Protein AF-A0A519X1D5-F1 (afdb_monomer)

Sequence (102 aa):
MDSHPNAADQLLQKPGTIRLEKGIALEGRLWSWLLSQTNETSKTETLPMEISLLGPEKILSGWLLIKASPITVVYDAEISDGQVGISALEISFNLQQCIYPL

Radius of gyration: 17.18 Å; Cα contacts (8 Å, |Δi|>4): 158; chains: 1; bounding box: 42×38×52 Å

Structure (mmCIF, N/CA/C/O backbone):
data_AF-A0A519X1D5-F1
#
_entry.id   AF-A0A519X1D5-F1
#
loop_
_atom_site.group_PDB
_atom_site.id
_atom_site.type_symbol
_atom_site.label_atom_id
_atom_site.label_alt_id
_atom_site.label_comp_id
_atom_site.label_asym_id
_atom_site.label_entity_id
_atom_site.label_seq_id
_atom_site.pdbx_PDB_ins_code
_atom_site.Cartn_x
_atom_site.Cartn_y
_atom_site.Cartn_z
_atom_site.occupancy
_atom_site.B_iso_or_equiv
_atom_site.auth_seq_id
_atom_site.auth_comp_id
_atom_site.auth_asym_id
_atom_site.auth_atom_id
_atom_site.pdbx_PDB_model_num
ATOM 1 N N . MET A 1 1 ? -13.311 -23.729 31.248 1.00 51.22 1 MET A N 1
ATOM 2 C CA . MET A 1 1 ? -13.564 -22.670 30.253 1.00 51.22 1 MET A CA 1
ATOM 3 C C . MET A 1 1 ? -12.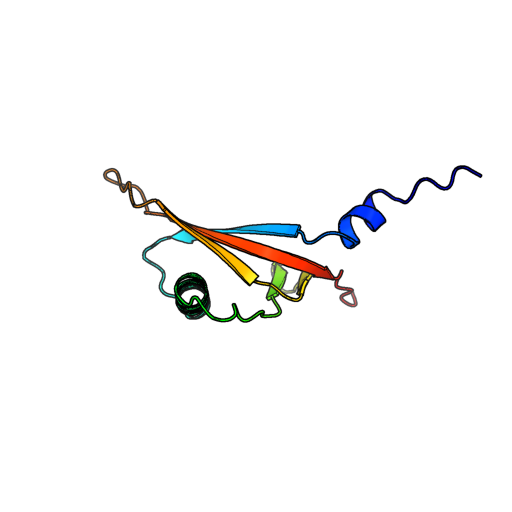208 -22.298 29.694 1.00 51.22 1 MET A C 1
ATOM 5 O O . MET A 1 1 ? -11.469 -21.607 30.380 1.00 51.22 1 MET A O 1
ATOM 9 N N . ASP A 1 2 ? -11.843 -22.835 28.531 1.00 49.66 2 ASP A N 1
ATOM 10 C CA . ASP A 1 2 ? -10.592 -22.466 27.863 1.00 49.66 2 ASP A CA 1
ATOM 11 C C . ASP A 1 2 ? -10.794 -21.125 27.163 1.00 49.66 2 ASP A C 1
ATOM 13 O O . ASP A 1 2 ? -11.295 -21.047 26.044 1.00 49.66 2 ASP A O 1
ATOM 17 N N . SER A 1 3 ? -10.454 -20.042 27.857 1.00 58.19 3 SER A N 1
ATOM 18 C CA . SER A 1 3 ? -10.390 -18.705 27.276 1.00 58.19 3 SER A CA 1
ATOM 19 C C . SER A 1 3 ? -9.044 -18.525 26.575 1.00 58.19 3 SER A C 1
ATOM 21 O O . SER A 1 3 ? -8.190 -17.763 27.032 1.00 58.19 3 SER A O 1
ATOM 23 N N . HIS A 1 4 ? -8.819 -19.252 25.481 1.00 59.81 4 HIS A N 1
ATOM 24 C CA . HIS A 1 4 ? -7.778 -18.846 24.544 1.00 59.81 4 HIS A CA 1
ATOM 25 C C . HIS A 1 4 ? -8.292 -17.611 23.794 1.00 59.81 4 HIS A C 1
ATOM 27 O O . HIS A 1 4 ? -9.394 -17.668 23.242 1.00 59.81 4 HIS A O 1
ATOM 33 N N . PRO A 1 5 ? -7.552 -16.487 23.775 1.00 60.00 5 PRO A N 1
ATOM 34 C CA . PRO A 1 5 ? -7.945 -15.349 22.959 1.00 60.00 5 PRO A CA 1
ATOM 35 C C . PRO A 1 5 ? -7.996 -15.812 21.504 1.00 60.00 5 PRO A C 1
ATOM 37 O O . PRO A 1 5 ? -7.027 -16.413 21.028 1.00 60.00 5 PRO A O 1
ATOM 40 N N . ASN A 1 6 ? -9.111 -15.552 20.818 1.00 66.88 6 ASN A N 1
ATOM 41 C CA . ASN A 1 6 ? -9.270 -15.873 19.405 1.00 66.88 6 ASN A CA 1
ATOM 42 C C . ASN A 1 6 ? -8.071 -15.303 18.629 1.00 66.88 6 ASN A C 1
ATOM 44 O O . ASN A 1 6 ? -7.709 -14.138 18.796 1.00 66.88 6 ASN A O 1
ATOM 48 N N . ALA A 1 7 ? -7.436 -16.124 17.792 1.00 61.09 7 ALA A N 1
ATOM 49 C CA . ALA A 1 7 ? -6.308 -15.696 16.971 1.00 61.09 7 ALA A CA 1
ATOM 50 C C . ALA A 1 7 ? -6.670 -14.490 16.080 1.00 61.09 7 ALA A C 1
ATOM 52 O O . ALA A 1 7 ? -5.821 -13.635 15.839 1.00 61.09 7 ALA A O 1
ATOM 53 N N . ALA A 1 8 ? -7.937 -14.373 15.662 1.00 61.53 8 ALA A N 1
ATOM 54 C CA . ALA A 1 8 ? -8.443 -13.205 14.943 1.00 61.53 8 ALA A CA 1
ATOM 55 C C . ALA A 1 8 ? -8.419 -11.927 15.803 1.00 61.53 8 ALA A C 1
ATOM 57 O O . ALA A 1 8 ? -8.011 -10.874 15.319 1.00 61.53 8 ALA A O 1
ATOM 58 N N . ASP A 1 9 ? -8.756 -12.025 17.092 1.00 61.19 9 ASP A N 1
ATOM 59 C CA . ASP A 1 9 ? -8.718 -10.884 18.016 1.00 61.19 9 ASP A CA 1
ATOM 60 C C . ASP A 1 9 ? -7.274 -10.452 18.308 1.00 61.19 9 ASP A C 1
ATOM 62 O O . ASP A 1 9 ? -6.997 -9.264 18.457 1.00 61.19 9 ASP A O 1
ATOM 66 N N . GLN A 1 10 ? -6.324 -11.395 18.333 1.00 57.38 10 GLN A N 1
ATOM 67 C CA . GLN A 1 10 ? -4.898 -11.083 18.489 1.00 57.38 10 GLN A CA 1
ATOM 68 C C . GLN A 1 10 ? -4.303 -10.400 17.248 1.00 57.38 10 GLN A C 1
ATOM 70 O O . GLN A 1 10 ? -3.417 -9.554 17.384 1.00 57.38 10 GLN A O 1
ATOM 75 N N . LEU A 1 11 ? -4.795 -10.733 16.050 1.00 55.94 11 LEU A N 1
ATOM 76 C CA . LEU A 1 11 ? -4.399 -10.078 14.800 1.00 55.94 11 LEU A CA 1
ATOM 77 C C . LEU A 1 11 ? -4.899 -8.628 14.719 1.00 55.94 11 LEU A C 1
ATOM 79 O O . LEU A 1 11 ? -4.227 -7.792 14.126 1.00 55.94 11 LEU A O 1
ATOM 83 N N . LEU A 1 12 ? -6.026 -8.306 15.363 1.00 63.91 12 LEU A N 1
ATOM 84 C CA . LEU A 1 12 ? -6.558 -6.938 15.438 1.00 63.91 12 LEU A CA 1
ATOM 85 C C . LEU A 1 12 ? -5.825 -6.043 16.455 1.00 63.91 12 LEU A C 1
ATOM 87 O O . LEU A 1 12 ? -5.986 -4.824 16.427 1.00 63.91 12 LEU A O 1
ATOM 91 N N . GLN A 1 13 ? -5.021 -6.617 17.357 1.00 69.31 13 GLN A N 1
ATOM 92 C CA . GLN A 1 13 ? -4.349 -5.876 18.435 1.00 69.31 13 GLN A CA 1
ATOM 93 C C . GLN A 1 13 ? -2.927 -5.410 18.098 1.00 69.31 13 GLN A C 1
ATOM 95 O O . GLN A 1 13 ? -2.361 -4.609 18.844 1.00 69.31 13 GLN A O 1
ATOM 100 N N . LYS A 1 14 ? -2.332 -5.890 17.002 1.00 81.81 14 LYS A N 1
ATOM 101 C CA . LYS A 1 14 ? -0.979 -5.504 16.577 1.00 81.81 14 LYS A CA 1
ATOM 102 C C . LYS A 1 14 ? -1.030 -4.731 15.260 1.00 81.81 14 LYS A C 1
ATOM 104 O O . LYS A 1 14 ? -1.852 -5.070 14.410 1.00 81.81 14 LYS A O 1
ATOM 109 N N . PRO A 1 15 ? -0.148 -3.734 15.063 1.00 85.88 15 PRO A N 1
ATOM 110 C CA . PRO A 1 15 ? 0.023 -3.136 13.751 1.00 85.88 15 PRO A CA 1
ATOM 111 C C . PRO A 1 15 ? 0.397 -4.210 12.724 1.00 85.88 15 PRO A C 1
ATOM 113 O O . PRO A 1 15 ? 1.276 -5.038 12.977 1.00 85.88 15 PRO A O 1
ATOM 116 N N . GLY A 1 16 ? -0.294 -4.207 11.590 1.00 88.94 16 GLY A N 1
ATOM 117 C CA . GLY A 1 16 ? 0.055 -4.991 10.416 1.00 88.94 16 GLY A CA 1
ATOM 118 C C . GLY A 1 16 ? 1.032 -4.232 9.521 1.00 88.94 16 GLY A C 1
ATOM 119 O O . GLY A 1 16 ? 1.150 -3.010 9.606 1.00 88.94 16 GLY A O 1
ATOM 120 N N . THR A 1 17 ? 1.694 -4.965 8.630 1.00 90.19 17 THR A N 1
ATOM 121 C CA . THR A 1 17 ? 2.510 -4.391 7.554 1.00 90.19 17 THR A CA 1
ATOM 122 C C . THR A 1 17 ? 1.951 -4.842 6.216 1.00 90.19 17 THR A C 1
ATOM 124 O O . THR A 1 17 ? 1.642 -6.021 6.040 1.00 90.19 17 THR A O 1
ATOM 127 N N . ILE A 1 18 ? 1.815 -3.913 5.272 1.00 89.38 18 ILE A N 1
ATOM 128 C CA . ILE A 1 18 ? 1.460 -4.210 3.884 1.00 89.38 18 ILE A CA 1
ATOM 129 C C . ILE A 1 18 ? 2.566 -3.722 2.961 1.00 89.38 18 ILE A C 1
ATOM 131 O O . ILE A 1 18 ? 3.141 -2.654 3.176 1.00 89.38 18 ILE A O 1
ATOM 135 N N . ARG A 1 19 ? 2.842 -4.511 1.923 1.00 89.56 19 ARG A N 1
ATOM 136 C CA . ARG A 1 19 ? 3.747 -4.155 0.837 1.00 89.56 19 ARG A CA 1
ATOM 137 C C . ARG A 1 19 ? 2.937 -3.875 -0.424 1.00 89.56 19 ARG A C 1
ATOM 139 O O . ARG A 1 19 ? 2.158 -4.723 -0.852 1.00 89.56 19 ARG A O 1
ATOM 146 N N . LEU A 1 20 ? 3.108 -2.686 -0.991 1.00 87.44 20 LEU A N 1
ATOM 147 C CA . LEU A 1 20 ? 2.508 -2.272 -2.258 1.00 87.44 20 LEU A CA 1
ATOM 148 C C . LEU A 1 20 ? 3.601 -2.167 -3.314 1.00 87.44 20 LEU A C 1
ATOM 150 O O . LEU A 1 20 ? 4.652 -1.588 -3.051 1.00 87.44 20 LEU A O 1
ATOM 154 N N . GLU A 1 21 ? 3.344 -2.681 -4.512 1.00 87.75 21 GLU A N 1
ATOM 155 C CA . GLU A 1 21 ? 4.287 -2.638 -5.629 1.00 87.75 21 GLU A CA 1
ATOM 156 C C . GLU A 1 21 ? 3.631 -1.980 -6.838 1.00 87.75 21 GLU A C 1
ATOM 158 O O . GLU A 1 21 ? 2.460 -2.219 -7.139 1.00 87.75 21 GLU A O 1
ATOM 163 N N . LYS A 1 22 ? 4.384 -1.125 -7.530 1.00 85.75 22 LYS A N 1
ATOM 164 C CA . LYS A 1 22 ? 3.942 -0.495 -8.777 1.00 85.75 22 LYS A CA 1
ATOM 165 C C . LYS A 1 22 ? 5.084 -0.403 -9.778 1.00 85.75 22 LYS A C 1
ATOM 167 O O . LYS A 1 22 ? 6.249 -0.325 -9.393 1.00 85.75 22 LYS A O 1
ATOM 172 N N . GLY A 1 23 ? 4.738 -0.281 -11.057 1.00 84.44 23 GLY A N 1
ATOM 173 C CA . GLY A 1 23 ? 5.705 0.092 -12.088 1.00 84.44 23 GLY A CA 1
ATOM 174 C C . GLY A 1 23 ? 6.309 1.478 -11.824 1.00 84.44 23 GLY A C 1
ATOM 175 O O . GLY A 1 23 ? 5.602 2.424 -11.452 1.00 84.44 23 GLY A O 1
ATOM 176 N N . ILE A 1 24 ? 7.620 1.618 -12.027 1.00 75.31 24 ILE A N 1
ATOM 177 C CA . ILE A 1 24 ? 8.358 2.871 -11.795 1.00 75.31 24 ILE A CA 1
ATOM 178 C C . ILE A 1 24 ? 7.834 4.004 -12.689 1.00 75.31 24 ILE A C 1
ATOM 180 O O . ILE A 1 24 ? 7.707 5.129 -12.216 1.00 75.31 24 ILE A O 1
ATOM 184 N N . ALA A 1 25 ? 7.428 3.699 -13.927 1.00 70.81 25 ALA A N 1
ATOM 185 C CA . ALA A 1 25 ? 6.930 4.677 -14.903 1.00 70.81 25 ALA A CA 1
ATOM 186 C C . ALA A 1 25 ? 5.600 5.365 -14.520 1.00 70.81 25 ALA A C 1
ATOM 188 O O . ALA A 1 25 ? 5.191 6.319 -15.177 1.00 70.81 25 ALA A O 1
ATOM 189 N N . LEU A 1 26 ? 4.901 4.885 -13.487 1.00 65.81 26 LEU A N 1
ATOM 190 C CA . LEU A 1 26 ? 3.620 5.442 -13.056 1.00 65.81 26 LEU A CA 1
ATOM 191 C C . LEU A 1 26 ? 3.833 6.460 -11.931 1.00 65.81 26 LEU A C 1
ATOM 193 O O . LEU A 1 26 ? 4.006 6.078 -10.773 1.00 65.81 26 LEU A O 1
ATOM 197 N N . GLU A 1 27 ? 3.815 7.753 -12.244 1.00 68.19 27 GLU A N 1
ATOM 198 C CA . GLU A 1 27 ? 3.782 8.798 -11.215 1.00 68.19 27 GLU A CA 1
ATOM 199 C C . GLU A 1 27 ? 2.417 8.842 -10.516 1.00 68.19 27 GLU A C 1
ATOM 201 O O . GLU A 1 27 ? 1.367 8.650 -11.130 1.00 68.19 27 GLU A O 1
ATOM 206 N N . GLY A 1 28 ? 2.415 9.109 -9.210 1.00 76.44 28 GLY A N 1
ATOM 207 C CA . GLY A 1 28 ? 1.182 9.193 -8.438 1.00 76.44 28 GLY A CA 1
ATOM 208 C C . GLY A 1 28 ? 1.366 9.999 -7.164 1.00 76.44 28 GLY A C 1
ATOM 209 O O . GLY A 1 28 ? 2.362 9.837 -6.464 1.00 76.44 28 GLY A O 1
ATOM 210 N N . ARG A 1 29 ? 0.369 10.831 -6.831 1.00 82.19 29 ARG A N 1
ATOM 211 C CA . ARG A 1 29 ? 0.394 11.709 -5.644 1.00 82.19 29 ARG A CA 1
ATOM 212 C C . ARG A 1 29 ? 0.653 10.937 -4.351 1.00 82.19 29 ARG A C 1
ATOM 214 O O . ARG A 1 29 ? 1.407 11.405 -3.508 1.00 82.19 29 ARG A O 1
ATOM 221 N N . LEU A 1 30 ? 0.061 9.746 -4.231 1.00 78.38 30 LEU A N 1
ATOM 222 C CA . LEU A 1 30 ? 0.263 8.847 -3.096 1.00 78.38 30 LEU A CA 1
ATOM 223 C C . LEU A 1 30 ? 1.733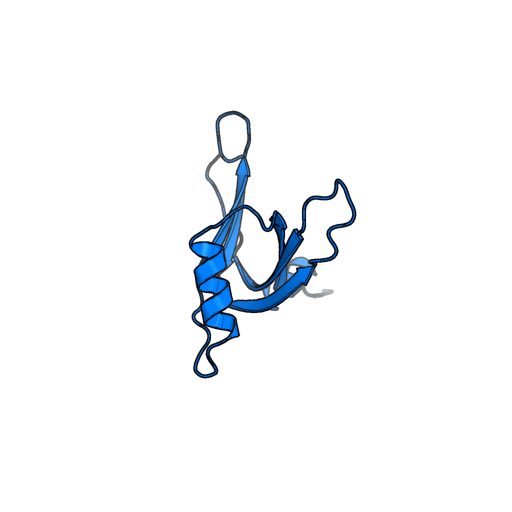 8.421 -2.974 1.00 78.38 30 LEU A C 1
ATOM 225 O O . LEU A 1 30 ? 2.289 8.446 -1.884 1.00 78.38 30 LEU A O 1
ATOM 229 N N . TRP A 1 31 ? 2.376 8.091 -4.097 1.00 80.81 31 TRP A N 1
ATOM 230 C CA . TRP A 1 31 ? 3.773 7.659 -4.116 1.00 80.81 31 TRP A CA 1
ATOM 231 C C . TRP A 1 31 ? 4.732 8.804 -3.794 1.00 80.81 31 TRP A C 1
ATOM 233 O O . TRP A 1 31 ? 5.636 8.637 -2.983 1.00 80.81 31 TRP A O 1
ATOM 243 N N . SER A 1 32 ? 4.499 9.984 -4.375 1.00 82.56 32 SER A N 1
ATOM 244 C CA . SER A 1 32 ? 5.280 11.189 -4.081 1.00 82.56 32 SER A CA 1
ATOM 245 C C . SER A 1 32 ? 5.162 11.607 -2.615 1.00 82.56 32 SER A C 1
ATOM 247 O O . SER A 1 32 ? 6.166 11.964 -2.007 1.00 82.56 32 SER A O 1
ATOM 249 N N . TRP A 1 33 ? 3.958 11.527 -2.038 1.00 81.88 33 TRP A N 1
ATOM 250 C CA . TRP A 1 33 ? 3.749 11.804 -0.617 1.00 81.88 33 TRP A CA 1
ATOM 251 C C . TRP A 1 33 ? 4.457 10.764 0.262 1.00 81.88 33 TRP A C 1
ATOM 253 O O . TRP A 1 33 ? 5.226 11.140 1.136 1.00 81.88 33 TRP A O 1
ATOM 263 N N . LEU A 1 34 ? 4.304 9.461 -0.004 1.00 77.31 34 LEU A N 1
ATOM 264 C CA . LEU A 1 34 ? 4.972 8.413 0.789 1.00 77.31 34 LEU A CA 1
ATOM 265 C C . LEU A 1 34 ? 6.501 8.567 0.773 1.00 77.31 34 LEU A C 1
ATOM 267 O O . LEU A 1 34 ? 7.146 8.375 1.800 1.00 77.31 34 LEU A O 1
ATOM 271 N N . LEU A 1 35 ? 7.068 8.987 -0.359 1.00 77.06 35 LEU A N 1
ATOM 272 C CA . LEU A 1 35 ? 8.494 9.284 -0.490 1.00 77.06 35 LEU A CA 1
ATOM 273 C C . LEU A 1 35 ? 8.950 10.504 0.310 1.00 77.06 35 LEU A C 1
ATOM 275 O O . LEU A 1 35 ? 10.045 10.482 0.877 1.00 77.06 35 LEU A O 1
ATOM 279 N N . SER A 1 36 ? 8.147 11.570 0.363 1.00 81.38 36 SER A N 1
ATOM 280 C CA . SER A 1 36 ? 8.492 12.736 1.183 1.00 81.38 36 SER A CA 1
ATOM 281 C C . SER A 1 36 ? 8.506 12.363 2.666 1.00 81.38 36 SER A C 1
ATOM 283 O O . SER A 1 36 ? 9.422 12.747 3.386 1.00 81.38 36 SER A O 1
ATOM 285 N N . GLN A 1 37 ? 7.563 11.518 3.091 1.00 79.62 37 GLN A N 1
ATOM 286 C CA . GLN A 1 37 ? 7.454 11.046 4.471 1.00 79.62 37 GLN A CA 1
ATOM 287 C C . GLN A 1 37 ? 8.623 10.154 4.919 1.00 79.62 37 GLN A C 1
ATOM 289 O O . GLN A 1 37 ? 8.978 10.170 6.094 1.00 79.62 37 GLN A O 1
ATOM 294 N N . THR A 1 38 ? 9.239 9.382 4.016 1.00 72.38 38 THR A N 1
ATOM 295 C CA . THR A 1 38 ? 10.424 8.568 4.356 1.00 72.38 38 THR A CA 1
ATOM 296 C C . THR A 1 38 ? 11.715 9.379 4.463 1.00 72.38 38 THR A C 1
ATOM 298 O O . THR A 1 38 ? 12.668 8.921 5.087 1.00 72.38 38 THR A O 1
ATOM 301 N N . ASN A 1 39 ? 11.764 10.568 3.854 1.00 71.06 39 ASN A N 1
ATOM 302 C CA . ASN A 1 39 ? 12.956 11.420 3.829 1.00 71.06 39 ASN A CA 1
ATOM 303 C C . ASN A 1 39 ? 12.956 12.495 4.929 1.00 71.06 39 ASN A C 1
ATOM 305 O O . ASN A 1 39 ? 14.008 13.058 5.236 1.00 71.06 39 ASN A O 1
ATOM 309 N N . GLU A 1 40 ? 11.802 12.788 5.531 1.00 70.62 40 GLU A N 1
ATOM 310 C CA . GLU A 1 40 ? 11.681 13.756 6.619 1.00 70.62 40 GLU A CA 1
ATOM 311 C C . GLU A 1 40 ? 11.941 13.099 7.985 1.00 70.62 40 GLU A C 1
ATOM 313 O O . GLU A 1 40 ? 11.261 12.170 8.413 1.00 70.62 40 GLU A O 1
ATOM 318 N N . THR A 1 41 ? 12.939 13.607 8.711 1.00 58.62 41 THR A N 1
ATOM 319 C CA . THR A 1 41 ? 13.355 13.098 10.033 1.00 58.62 41 THR A CA 1
ATOM 320 C C . THR A 1 41 ? 12.427 13.511 11.176 1.00 58.62 41 THR A C 1
ATOM 322 O O . THR A 1 41 ? 12.567 13.015 12.295 1.00 58.62 41 THR A O 1
ATOM 325 N N . SER A 1 42 ? 11.468 14.402 10.930 1.00 60.44 42 SER A N 1
ATOM 326 C CA . SER A 1 42 ? 10.567 14.922 11.953 1.00 60.44 42 SER A CA 1
ATOM 327 C C . SER A 1 42 ? 9.112 14.599 11.628 1.00 60.44 42 SER A C 1
ATOM 329 O O . SER A 1 42 ? 8.426 15.388 10.991 1.00 60.44 42 SER A O 1
ATOM 331 N N . LYS A 1 43 ? 8.649 13.474 12.187 1.00 64.44 43 LYS A N 1
ATOM 332 C CA . LYS A 1 43 ? 7.244 13.058 12.319 1.00 64.44 43 LYS A CA 1
ATOM 333 C C . LYS A 1 43 ? 6.566 12.639 11.007 1.00 64.44 43 LYS A C 1
ATOM 335 O O . LYS A 1 43 ? 5.911 13.433 10.351 1.00 64.44 43 LYS A O 1
ATOM 340 N N . THR A 1 44 ? 6.635 11.339 10.728 1.00 74.69 44 THR A N 1
ATOM 341 C CA . THR A 1 44 ? 5.864 10.678 9.672 1.00 74.69 44 THR A CA 1
ATOM 342 C C . THR A 1 44 ? 4.365 10.907 9.880 1.00 74.69 44 THR A C 1
ATOM 344 O O . THR A 1 44 ? 3.801 10.546 10.919 1.00 74.69 44 THR A O 1
ATOM 347 N N . GLU A 1 45 ? 3.720 11.538 8.905 1.00 80.75 45 GLU A N 1
ATOM 348 C CA . GLU A 1 45 ? 2.274 11.710 8.881 1.00 80.75 45 GLU A CA 1
ATOM 349 C C . GLU A 1 45 ? 1.580 10.373 8.602 1.00 80.75 45 GLU A C 1
ATOM 351 O O . GLU A 1 45 ? 2.044 9.552 7.810 1.00 80.75 45 GLU A O 1
ATOM 356 N N . THR A 1 46 ? 0.436 10.155 9.253 1.00 86.31 46 THR A N 1
ATOM 357 C CA . THR A 1 46 ? -0.379 8.958 9.033 1.00 86.31 46 THR A CA 1
ATOM 358 C C . THR A 1 46 ? -1.631 9.294 8.242 1.00 86.31 46 THR A C 1
ATOM 360 O O . THR A 1 46 ? -2.310 10.267 8.574 1.00 86.31 46 THR A O 1
ATOM 363 N N . LEU A 1 47 ? -2.006 8.442 7.289 1.00 84.75 47 LEU A N 1
ATOM 364 C CA . LEU A 1 47 ? -3.242 8.586 6.516 1.00 84.75 47 LEU A CA 1
ATOM 365 C C . LEU A 1 47 ? -4.148 7.357 6.684 1.00 84.75 47 LEU A C 1
ATOM 367 O O . LEU A 1 47 ? -3.652 6.247 6.874 1.00 84.75 47 LEU A O 1
ATOM 371 N N . PRO A 1 48 ? -5.480 7.515 6.632 1.00 87.25 48 PRO A N 1
ATOM 372 C CA . PRO A 1 48 ? -6.370 6.383 6.425 1.00 87.25 48 PRO A CA 1
ATOM 373 C C . PRO A 1 48 ? -6.263 5.900 4.972 1.00 87.25 48 PRO A C 1
ATOM 375 O O . PRO A 1 48 ? -6.244 6.711 4.045 1.00 87.25 48 PRO A O 1
ATOM 378 N N . MET A 1 49 ? -6.217 4.585 4.770 1.00 88.38 49 MET A N 1
ATOM 379 C CA . MET A 1 49 ? -6.210 3.967 3.442 1.00 88.38 49 MET A CA 1
ATOM 380 C C . MET A 1 49 ? -7.267 2.874 3.359 1.00 88.38 49 MET A C 1
ATOM 382 O O . MET A 1 49 ? -7.399 2.068 4.274 1.00 88.38 49 MET A O 1
ATOM 386 N N . GLU A 1 50 ? -7.996 2.825 2.251 1.00 90.12 50 GLU A N 1
ATOM 387 C CA . GLU A 1 50 ? -8.984 1.785 1.980 1.00 90.12 50 GLU A CA 1
ATOM 388 C C . GLU A 1 50 ? -8.479 0.883 0.852 1.00 90.12 50 GLU A C 1
ATOM 390 O O . GLU A 1 50 ? -8.097 1.364 -0.216 1.00 90.12 50 GLU A O 1
ATOM 395 N N . ILE A 1 51 ? -8.470 -0.427 1.099 1.00 88.44 51 ILE A N 1
ATOM 396 C CA . ILE A 1 51 ? -8.230 -1.442 0.072 1.00 88.44 51 ILE A CA 1
ATOM 397 C C . ILE A 1 51 ? -9.550 -2.138 -0.194 1.00 88.44 51 ILE A C 1
ATOM 399 O O . ILE A 1 51 ? -10.099 -2.761 0.712 1.00 88.44 51 ILE A O 1
ATOM 403 N N . SER A 1 52 ? -10.022 -2.071 -1.436 1.00 89.38 52 SER A N 1
ATOM 404 C CA . SER A 1 52 ? -11.339 -2.581 -1.813 1.00 89.38 52 SER A CA 1
ATOM 405 C C . SER A 1 52 ? -11.231 -3.625 -2.915 1.00 89.38 52 SER A C 1
ATOM 407 O O . SER A 1 52 ? -10.572 -3.421 -3.933 1.00 89.38 52 SER A O 1
ATOM 409 N N . LEU A 1 53 ? -11.901 -4.756 -2.706 1.00 88.88 53 LEU A N 1
ATOM 410 C CA . LEU A 1 53 ? -12.111 -5.774 -3.721 1.00 88.88 53 LEU A CA 1
ATOM 411 C C . LEU A 1 53 ? -13.280 -5.335 -4.600 1.00 88.88 53 LEU A C 1
ATOM 413 O O . LEU A 1 53 ? -14.419 -5.240 -4.137 1.00 88.88 53 LEU A O 1
ATOM 417 N N . LEU A 1 54 ? -12.993 -5.068 -5.868 1.00 90.62 54 LEU A N 1
ATOM 418 C CA . LEU A 1 54 ? -13.988 -4.633 -6.839 1.00 90.62 54 LEU A CA 1
ATOM 419 C C . LEU A 1 54 ? -14.558 -5.841 -7.587 1.00 90.62 54 LEU A C 1
ATOM 421 O O . LEU A 1 54 ? -13.819 -6.687 -8.087 1.00 90.62 54 LEU A O 1
ATOM 425 N N . GLY A 1 55 ? -15.881 -5.907 -7.669 1.00 90.94 55 GL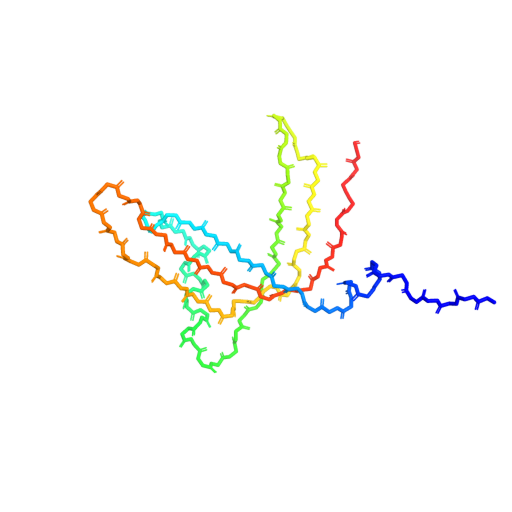Y A N 1
ATOM 426 C CA . GLY A 1 55 ? -16.595 -6.699 -8.661 1.00 90.94 55 GLY A CA 1
ATOM 427 C C . GLY A 1 55 ? -16.810 -5.886 -9.944 1.00 90.94 55 GLY A C 1
ATOM 428 O O . GLY A 1 55 ? -16.400 -4.728 -10.013 1.00 90.94 55 GLY A O 1
ATOM 429 N N . PRO A 1 56 ? -17.495 -6.453 -10.952 1.00 93.12 56 PRO A N 1
ATOM 430 C CA . PRO A 1 56 ? -17.708 -5.777 -12.234 1.00 93.12 56 PRO A CA 1
ATOM 431 C C . PRO A 1 56 ? -18.434 -4.427 -12.124 1.00 93.12 56 PRO A C 1
ATOM 433 O O . PRO A 1 56 ? -18.175 -3.527 -12.914 1.00 93.12 56 PRO A O 1
ATOM 436 N N . GLU A 1 57 ? -19.326 -4.282 -11.139 1.00 93.50 57 GLU A N 1
ATOM 437 C CA . GLU A 1 57 ? -20.211 -3.112 -11.010 1.00 93.50 57 GLU A CA 1
ATOM 438 C C . GLU A 1 57 ? -20.215 -2.484 -9.610 1.00 93.50 57 GLU A C 1
ATOM 440 O O . GLU A 1 57 ? -20.783 -1.412 -9.412 1.00 93.50 57 GLU A O 1
ATOM 445 N N . LYS A 1 58 ? -19.618 -3.146 -8.612 1.00 88.50 58 LYS A N 1
ATOM 446 C CA . LYS A 1 58 ? -19.665 -2.694 -7.217 1.00 88.50 58 LYS A CA 1
ATOM 447 C C . LYS A 1 58 ? -18.464 -3.153 -6.407 1.00 88.50 58 LYS A C 1
ATOM 449 O O . LYS A 1 58 ? -17.784 -4.107 -6.773 1.00 88.50 58 LYS A O 1
ATOM 454 N N . ILE A 1 59 ? -18.252 -2.512 -5.264 1.00 86.62 59 ILE A N 1
ATOM 455 C CA . ILE A 1 59 ? -17.321 -2.983 -4.235 1.00 86.62 59 ILE A CA 1
ATOM 456 C C . ILE A 1 59 ? -17.925 -4.230 -3.571 1.00 86.62 59 ILE A C 1
ATOM 458 O O . ILE A 1 59 ? -19.087 -4.216 -3.171 1.00 86.62 59 ILE A O 1
ATOM 462 N N . LEU A 1 60 ? -17.153 -5.315 -3.487 1.00 85.69 60 LEU A N 1
ATOM 463 C CA . LEU A 1 60 ? -17.566 -6.576 -2.859 1.00 85.69 60 LEU A CA 1
ATOM 464 C C . LEU A 1 60 ? -17.179 -6.627 -1.380 1.00 85.69 60 LEU A C 1
ATOM 466 O O . LEU A 1 60 ? -17.943 -7.108 -0.549 1.00 85.69 60 LEU A O 1
ATOM 470 N N . SER A 1 61 ? -15.983 -6.144 -1.058 1.00 86.00 61 SER A N 1
ATOM 471 C CA . SER A 1 61 ? -15.455 -6.082 0.303 1.00 86.00 61 SER A CA 1
ATOM 472 C C . SER A 1 61 ? -14.346 -5.041 0.379 1.00 86.00 61 SER A C 1
ATOM 474 O O . SER A 1 61 ? -13.782 -4.662 -0.646 1.00 86.00 61 SER A O 1
ATOM 476 N N . GLY A 1 62 ? -13.980 -4.622 1.586 1.00 86.75 62 GLY A N 1
ATOM 477 C CA . GLY A 1 62 ? -12.845 -3.732 1.778 1.00 86.75 62 GLY A CA 1
ATOM 478 C C . GLY A 1 62 ? -12.274 -3.787 3.186 1.00 86.75 62 GLY A C 1
ATOM 479 O O . GLY A 1 62 ? -12.897 -4.311 4.111 1.00 86.75 62 GLY A O 1
ATOM 480 N N . TRP A 1 63 ? -11.073 -3.241 3.324 1.00 87.31 63 TRP A N 1
ATOM 481 C CA . TRP A 1 63 ? -10.326 -3.140 4.568 1.00 87.31 63 TRP A CA 1
ATOM 482 C C . TRP A 1 63 ? -9.866 -1.701 4.756 1.00 87.31 63 TRP A C 1
ATOM 484 O O . TRP A 1 63 ? -9.258 -1.123 3.853 1.00 87.31 63 TRP A O 1
ATOM 494 N N . LEU A 1 64 ? -10.125 -1.141 5.938 1.00 88.75 64 LEU A N 1
ATOM 495 C CA . LEU A 1 64 ? -9.630 0.176 6.310 1.00 88.75 64 LEU A CA 1
ATOM 496 C C . LEU A 1 64 ? -8.346 0.011 7.119 1.00 88.75 64 LEU A C 1
ATOM 498 O O . LEU A 1 64 ? -8.334 -0.526 8.228 1.00 88.75 64 LEU A O 1
ATOM 502 N N . LEU A 1 65 ? -7.256 0.496 6.544 1.00 89.81 65 LEU A N 1
ATOM 503 C CA . LEU A 1 65 ? -5.964 0.618 7.192 1.00 89.81 65 LEU A CA 1
ATOM 504 C C . LEU A 1 65 ? -5.933 1.988 7.874 1.00 89.81 65 LEU A C 1
ATOM 506 O O . LEU A 1 65 ? -5.821 3.025 7.215 1.00 89.81 65 LEU A O 1
ATOM 510 N N . ILE A 1 66 ? -6.084 2.015 9.196 1.00 88.25 66 ILE A N 1
ATOM 511 C CA . ILE A 1 66 ? -6.039 3.260 9.969 1.00 88.25 66 ILE A CA 1
ATOM 512 C C . ILE A 1 66 ? -4.621 3.514 10.479 1.00 88.25 66 ILE A C 1
ATOM 514 O O . ILE A 1 66 ? -3.866 2.582 10.760 1.00 88.25 66 ILE A O 1
ATOM 518 N N . LYS A 1 67 ? -4.272 4.796 10.634 1.00 88.81 67 LYS A N 1
ATOM 519 C CA . LYS A 1 67 ? -2.922 5.238 11.021 1.00 88.81 67 LYS A CA 1
ATOM 520 C C . LYS A 1 67 ? -1.828 4.656 10.109 1.00 88.81 67 LYS A C 1
ATOM 522 O O . LYS A 1 67 ? -0.765 4.282 10.597 1.00 88.81 67 LYS A O 1
ATOM 527 N N . ALA A 1 68 ? -2.099 4.557 8.807 1.00 89.38 68 ALA A N 1
ATOM 528 C CA . ALA A 1 68 ? -1.152 3.993 7.861 1.00 89.38 68 ALA A CA 1
ATOM 529 C C . ALA A 1 68 ? 0.064 4.923 7.732 1.00 89.38 68 ALA A C 1
ATOM 531 O O . ALA A 1 68 ? -0.096 6.117 7.472 1.00 89.38 68 ALA A O 1
ATOM 532 N N . SER A 1 69 ? 1.259 4.378 7.948 1.00 88.88 69 SER A N 1
ATOM 533 C CA . SER A 1 69 ? 2.525 5.107 7.984 1.00 88.88 69 SER A CA 1
ATOM 534 C C . SER A 1 69 ? 3.557 4.396 7.110 1.00 88.88 69 SER A C 1
ATOM 536 O O . SER A 1 69 ? 3.772 3.196 7.310 1.00 88.88 69 SER A O 1
ATOM 538 N N . PRO A 1 70 ? 4.226 5.086 6.171 1.00 86.38 70 PRO A N 1
ATOM 539 C CA . PRO A 1 70 ? 5.326 4.493 5.421 1.00 86.38 70 PRO A CA 1
ATOM 540 C C . PRO A 1 70 ? 6.457 4.064 6.359 1.00 86.38 70 PRO A C 1
ATOM 542 O O . PRO A 1 70 ? 6.776 4.759 7.323 1.00 86.38 70 PRO A O 1
ATOM 545 N N . ILE A 1 71 ? 7.054 2.914 6.057 1.00 84.25 71 ILE A N 1
ATOM 546 C CA . ILE A 1 71 ? 8.230 2.370 6.743 1.00 84.25 71 ILE A CA 1
ATOM 547 C C . ILE A 1 71 ? 9.458 2.548 5.853 1.00 84.25 71 ILE A C 1
ATOM 549 O O . ILE A 1 71 ? 10.472 3.097 6.276 1.00 84.25 71 ILE A O 1
ATOM 553 N N . THR A 1 72 ? 9.399 2.054 4.615 1.00 78.44 72 THR A N 1
ATOM 554 C CA . THR A 1 72 ? 10.545 2.033 3.696 1.00 78.44 72 THR A CA 1
ATOM 555 C C . THR A 1 72 ? 10.064 1.998 2.254 1.00 78.44 72 THR A C 1
ATOM 557 O O . THR A 1 72 ? 9.072 1.334 1.945 1.00 78.44 72 THR A O 1
ATOM 560 N N . VAL A 1 73 ? 10.790 2.685 1.368 1.00 69.06 73 VAL A N 1
ATOM 561 C CA . VAL A 1 73 ? 10.636 2.546 -0.084 1.00 69.06 73 VAL A CA 1
ATOM 562 C C . VAL A 1 73 ? 11.836 1.793 -0.638 1.00 69.06 73 VAL A C 1
ATOM 564 O O . VAL A 1 73 ? 12.977 2.181 -0.398 1.00 69.06 73 VAL A O 1
ATOM 567 N N . VAL A 1 74 ? 11.574 0.731 -1.394 1.00 71.88 74 VAL A N 1
ATOM 568 C CA . VAL A 1 74 ? 12.593 -0.020 -2.127 1.00 71.88 74 VAL A CA 1
ATOM 569 C C . VAL A 1 74 ? 12.406 0.262 -3.611 1.00 71.88 74 VAL A C 1
ATOM 571 O O . VAL A 1 74 ? 11.345 0.005 -4.181 1.00 71.88 74 VAL A O 1
ATOM 574 N N . TYR A 1 75 ? 13.443 0.807 -4.234 1.00 68.50 75 TYR A N 1
ATOM 575 C CA . TYR A 1 75 ? 13.515 0.948 -5.680 1.00 68.50 75 TYR A CA 1
ATOM 576 C C . TYR A 1 75 ? 14.285 -0.238 -6.230 1.00 68.50 75 TYR A C 1
ATOM 578 O O . TYR A 1 75 ? 15.497 -0.311 -6.036 1.00 68.50 75 TYR A O 1
ATOM 586 N N . ASP A 1 76 ? 13.590 -1.148 -6.907 1.00 66.75 76 ASP A N 1
ATOM 587 C CA . ASP A 1 76 ? 14.259 -2.187 -7.673 1.00 66.75 76 ASP A CA 1
ATOM 588 C C . ASP A 1 76 ? 14.421 -1.689 -9.111 1.00 66.75 76 ASP A C 1
ATOM 590 O O . ASP A 1 76 ? 13.522 -1.761 -9.956 1.00 66.75 76 ASP A O 1
ATOM 594 N N . ALA A 1 77 ? 15.554 -1.023 -9.328 1.00 57.75 77 ALA A N 1
ATOM 595 C CA . ALA A 1 77 ? 15.907 -0.393 -10.591 1.00 57.75 77 ALA A CA 1
ATOM 596 C C . ALA A 1 77 ? 16.682 -1.336 -11.525 1.00 57.75 77 ALA A C 1
ATOM 598 O O . ALA A 1 77 ? 17.16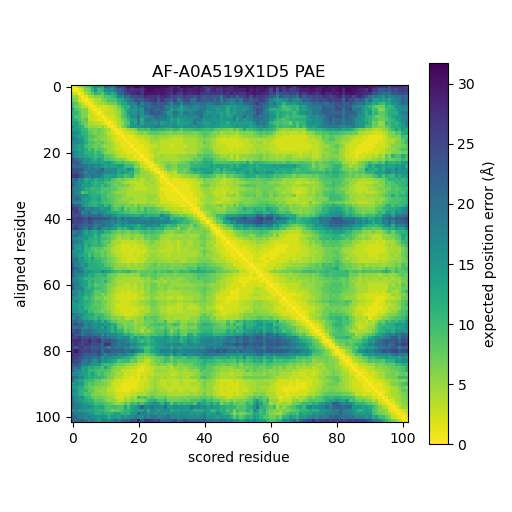4 -0.868 -12.559 1.00 57.75 77 ALA A O 1
ATOM 599 N N . GLU A 1 78 ? 16.813 -2.631 -11.201 1.00 57.06 78 GLU A N 1
ATOM 600 C CA . GLU A 1 78 ? 17.421 -3.611 -12.106 1.00 57.06 78 GLU A CA 1
ATOM 601 C C . GLU A 1 78 ? 16.477 -3.918 -13.274 1.00 57.06 78 GLU A C 1
ATOM 603 O O . GLU A 1 78 ? 15.800 -4.939 -13.365 1.00 57.06 78 GLU A O 1
ATOM 608 N N . ILE A 1 79 ? 16.434 -2.972 -14.204 1.00 58.88 79 ILE A N 1
ATOM 609 C CA . ILE A 1 79 ? 15.771 -3.105 -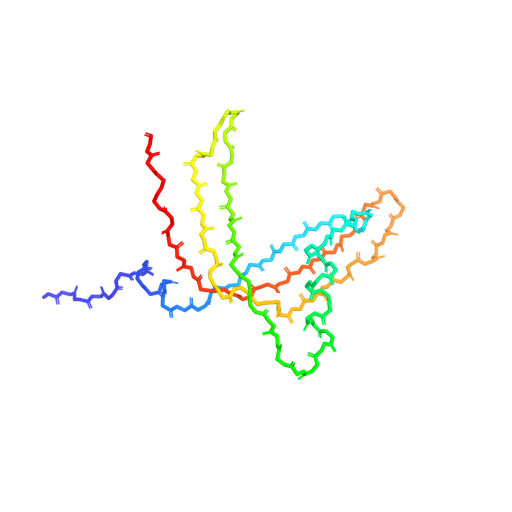15.489 1.00 58.88 79 ILE A CA 1
ATOM 610 C C . ILE A 1 79 ? 16.751 -3.842 -16.400 1.00 58.88 79 ILE A C 1
ATOM 612 O O . ILE A 1 79 ? 17.630 -3.242 -17.017 1.00 58.88 79 ILE A O 1
ATOM 616 N N . SER A 1 80 ? 16.624 -5.164 -16.457 1.00 60.59 80 SER A N 1
ATOM 617 C CA . SER A 1 80 ? 17.171 -5.933 -17.575 1.00 60.59 80 SER A CA 1
ATOM 618 C C . SER A 1 80 ? 16.320 -5.688 -18.831 1.00 60.59 80 SER A C 1
ATOM 620 O O . SER A 1 80 ? 15.136 -5.351 -18.726 1.00 60.59 80 SER A O 1
ATOM 622 N N . ASP A 1 81 ? 16.920 -5.800 -20.023 1.00 66.81 81 ASP A N 1
ATOM 623 C CA . ASP A 1 81 ? 16.251 -5.488 -21.297 1.00 66.81 81 ASP A CA 1
ATOM 624 C C . ASP A 1 81 ? 14.895 -6.213 -21.413 1.00 66.81 81 ASP A C 1
ATOM 626 O O . ASP A 1 81 ? 14.824 -7.442 -21.461 1.00 66.81 81 ASP A O 1
ATOM 630 N N . GLY A 1 82 ? 13.809 -5.432 -21.449 1.00 69.19 82 GLY A N 1
ATOM 631 C CA . GLY A 1 82 ? 12.432 -5.922 -21.575 1.00 69.19 82 GLY A CA 1
ATOM 632 C C . GLY A 1 82 ? 11.631 -6.059 -20.272 1.00 69.19 82 GLY A C 1
ATOM 633 O O . GLY A 1 82 ? 10.461 -6.436 -20.343 1.00 69.19 82 GLY A O 1
ATOM 634 N N . GLN A 1 83 ? 12.194 -5.741 -19.101 1.00 71.88 83 GLN A N 1
ATOM 635 C CA . GLN A 1 83 ? 11.455 -5.740 -17.829 1.00 71.88 83 GLN A CA 1
ATOM 636 C C . GLN A 1 83 ? 10.944 -4.342 -17.448 1.00 71.88 83 GLN A C 1
ATOM 638 O O . GLN A 1 83 ? 11.555 -3.321 -17.751 1.00 71.88 83 GLN A O 1
ATOM 643 N N . VAL A 1 84 ? 9.794 -4.281 -16.772 1.00 72.56 84 VAL A N 1
ATOM 644 C CA . VAL A 1 84 ? 9.285 -3.035 -16.180 1.00 72.56 84 VAL A CA 1
ATOM 645 C C . VAL A 1 84 ? 9.895 -2.909 -14.792 1.00 72.56 84 VAL A C 1
ATOM 647 O O . VAL A 1 84 ? 9.646 -3.764 -13.949 1.00 72.56 84 VAL A O 1
ATOM 650 N N . GLY A 1 85 ? 10.666 -1.849 -14.541 1.00 77.06 85 GLY A N 1
ATOM 651 C CA . GLY A 1 85 ? 11.199 -1.586 -13.203 1.00 77.06 85 GLY A CA 1
ATOM 652 C C . GLY A 1 85 ? 10.075 -1.423 -12.176 1.00 77.06 85 GLY A C 1
ATOM 653 O O . GLY A 1 85 ? 9.036 -0.818 -12.476 1.00 77.06 85 GLY A O 1
ATOM 654 N N . ILE A 1 86 ? 10.279 -1.947 -10.967 1.00 80.62 86 ILE A N 1
ATOM 655 C CA . ILE A 1 86 ? 9.265 -1.991 -9.907 1.00 80.62 86 ILE A CA 1
ATOM 656 C C . ILE A 1 86 ? 9.733 -1.150 -8.719 1.00 80.62 86 ILE A C 1
ATOM 658 O O . ILE A 1 86 ? 10.867 -1.237 -8.259 1.00 80.62 86 ILE A O 1
ATOM 662 N N . SER A 1 87 ? 8.834 -0.323 -8.195 1.00 82.50 87 SER A N 1
ATOM 663 C CA . SER A 1 87 ? 9.008 0.317 -6.894 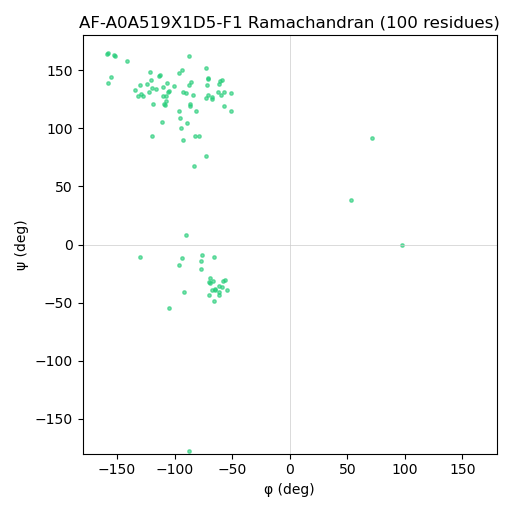1.00 82.50 87 SER A CA 1
ATOM 664 C C . SER A 1 87 ? 8.095 -0.357 -5.885 1.00 82.50 87 SER A C 1
ATOM 666 O O . SER A 1 87 ? 6.894 -0.484 -6.142 1.00 82.50 87 SER A O 1
ATOM 668 N N . ALA A 1 88 ? 8.649 -0.722 -4.736 1.00 85.44 88 ALA A N 1
ATOM 669 C CA . ALA A 1 88 ? 7.919 -1.301 -3.625 1.00 85.44 88 ALA A CA 1
ATOM 670 C C . ALA A 1 88 ? 7.902 -0.351 -2.426 1.00 85.44 88 ALA A C 1
ATOM 672 O O . ALA A 1 88 ? 8.862 0.374 -2.165 1.00 85.44 88 ALA A O 1
ATOM 673 N N . LEU A 1 89 ? 6.806 -0.378 -1.681 1.00 84.31 89 LEU A N 1
ATOM 674 C CA . LEU A 1 89 ? 6.605 0.426 -0.490 1.00 84.31 89 LEU A CA 1
ATOM 675 C C . LEU A 1 89 ? 6.029 -0.436 0.624 1.00 84.31 89 LEU A C 1
ATOM 677 O O . LEU A 1 89 ? 5.034 -1.129 0.423 1.00 84.31 89 LEU A O 1
ATOM 681 N N . GLU A 1 90 ? 6.609 -0.316 1.811 1.00 89.50 90 GLU A N 1
ATOM 682 C CA . GLU A 1 90 ? 6.102 -0.954 3.020 1.00 89.50 90 GLU A CA 1
ATOM 683 C C . GLU A 1 90 ? 5.422 0.068 3.926 1.00 89.50 90 GLU A C 1
ATOM 685 O O . GLU A 1 90 ? 5.958 1.147 4.186 1.00 89.50 90 GLU A O 1
ATOM 690 N N . ILE A 1 91 ? 4.224 -0.276 4.395 1.00 88.94 91 ILE A N 1
ATOM 691 C CA 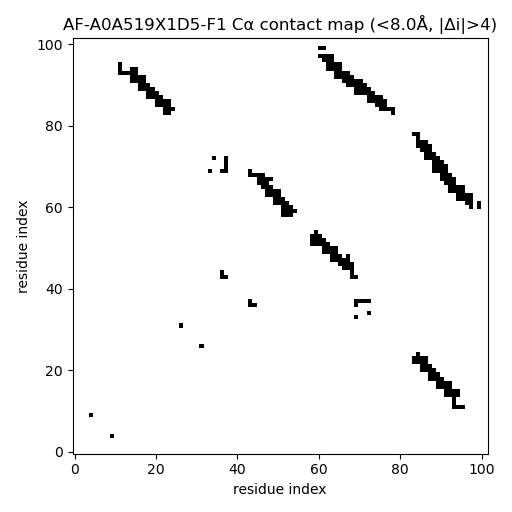. ILE A 1 91 ? 3.364 0.581 5.210 1.00 88.94 91 ILE A CA 1
ATOM 692 C C . ILE A 1 91 ? 2.959 -0.189 6.466 1.00 88.94 91 ILE A C 1
ATOM 694 O O . ILE A 1 91 ? 2.426 -1.294 6.370 1.00 88.94 91 ILE A O 1
ATOM 698 N N . SER A 1 92 ? 3.171 0.416 7.633 1.00 91.19 92 SER A N 1
ATOM 699 C CA . SER A 1 92 ? 2.618 -0.046 8.909 1.00 91.19 92 SER A CA 1
ATOM 700 C C . SER A 1 92 ? 1.220 0.527 9.094 1.00 91.19 92 SER A C 1
ATOM 702 O O . SER A 1 92 ? 0.994 1.692 8.772 1.00 91.19 92 SER A O 1
ATOM 704 N N . PHE A 1 93 ? 0.278 -0.254 9.610 1.00 91.31 93 PHE A N 1
ATOM 705 C CA . PHE A 1 93 ? -1.098 0.189 9.832 1.00 91.31 93 PHE A CA 1
ATOM 706 C C . PHE A 1 93 ? -1.751 -0.561 10.991 1.00 91.31 93 PHE A C 1
ATOM 708 O O . PHE A 1 93 ? -1.341 -1.661 11.341 1.00 91.31 93 PHE A O 1
ATOM 715 N N . ASN A 1 94 ? -2.838 -0.018 11.532 1.00 89.19 94 ASN A N 1
ATOM 716 C CA . ASN A 1 94 ? -3.762 -0.787 12.362 1.00 89.19 94 ASN A CA 1
ATOM 717 C C . ASN A 1 94 ? -4.973 -1.188 11.516 1.00 89.19 94 ASN A C 1
ATOM 719 O O . ASN A 1 94 ? -5.488 -0.380 10.740 1.00 89.19 94 ASN A O 1
ATOM 723 N N . LEU A 1 95 ? -5.423 -2.435 11.642 1.00 85.38 95 LEU A N 1
ATOM 724 C CA . LEU A 1 95 ? -6.545 -2.933 10.854 1.00 85.38 95 LEU A CA 1
ATOM 725 C C . LEU A 1 95 ? -7.875 -2.566 11.515 1.00 85.38 95 LEU A C 1
ATOM 727 O O . LEU A 1 95 ? -8.102 -2.887 12.680 1.00 85.38 95 LEU A O 1
ATOM 731 N N . GLN A 1 96 ? -8.777 -1.962 10.745 1.00 79.44 96 GLN A N 1
ATOM 732 C CA . GLN A 1 96 ? -10.180 -1.828 11.107 1.00 79.44 96 GLN A CA 1
ATOM 733 C C . GLN A 1 96 ? -11.027 -2.555 10.059 1.00 79.44 96 GLN A C 1
ATOM 735 O O . GLN A 1 96 ? -10.970 -2.254 8.866 1.00 79.44 96 GLN A O 1
ATOM 740 N N . GLN A 1 97 ? -11.805 -3.545 10.498 1.00 66.94 97 GLN A N 1
ATOM 741 C CA . GLN A 1 97 ? -12.708 -4.268 9.608 1.00 66.94 97 GLN A CA 1
ATOM 742 C C . GLN A 1 97 ? -13.826 -3.330 9.131 1.00 66.94 97 GLN A C 1
ATOM 744 O O . GLN A 1 97 ? -14.508 -2.707 9.947 1.00 66.94 97 GLN A O 1
ATOM 749 N N . CYS A 1 98 ? -14.020 -3.239 7.814 1.00 60.53 98 CYS A N 1
ATOM 750 C CA . CYS A 1 98 ? -15.147 -2.521 7.229 1.00 60.53 98 CYS A CA 1
ATOM 751 C C . CYS A 1 98 ? -16.356 -3.446 7.109 1.00 60.53 98 CYS A C 1
ATOM 753 O O . CYS A 1 98 ? -16.232 -4.592 6.673 1.00 60.53 98 CYS A O 1
ATOM 755 N N . ILE A 1 99 ? -17.535 -2.930 7.446 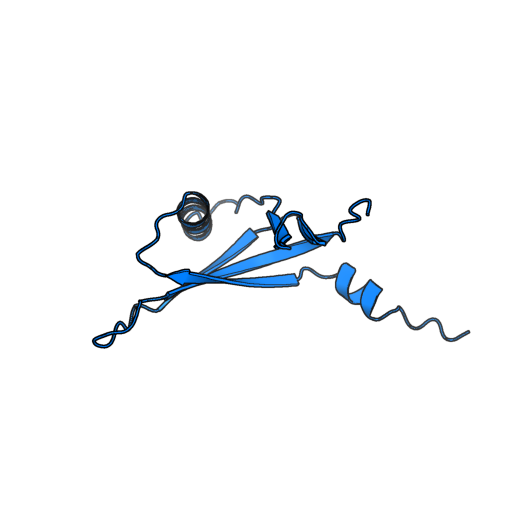1.00 66.56 99 ILE A N 1
ATOM 756 C CA . ILE A 1 99 ? -18.811 -3.602 7.200 1.00 66.56 99 ILE A CA 1
ATOM 757 C C . ILE A 1 99 ? -19.523 -2.790 6.122 1.00 66.56 99 ILE A C 1
ATOM 759 O O . ILE A 1 99 ? -20.007 -1.694 6.397 1.00 66.56 99 ILE A O 1
ATOM 763 N N . TYR A 1 100 ? -19.559 -3.312 4.896 1.00 64.12 100 TYR A N 1
ATOM 764 C CA . TYR A 1 100 ? -20.360 -2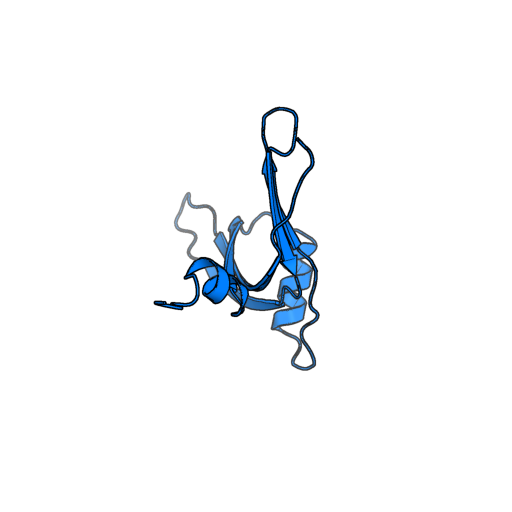.718 3.827 1.00 64.12 100 TYR A CA 1
ATOM 765 C C . TYR A 1 100 ? -21.757 -3.349 3.851 1.00 64.12 100 TYR A C 1
ATOM 767 O O . TYR A 1 100 ? -21.856 -4.577 3.925 1.00 64.12 100 TYR A O 1
ATOM 775 N N . PRO A 1 101 ? -22.836 -2.547 3.824 1.00 56.94 101 PRO A N 1
ATOM 776 C CA . PRO A 1 101 ? -24.177 -3.085 3.643 1.00 56.94 101 PRO A CA 1
ATOM 777 C C . PRO A 1 101 ? -24.261 -3.781 2.275 1.00 56.94 101 PRO A C 1
ATOM 779 O O . PRO A 1 101 ? -23.802 -3.229 1.274 1.00 56.94 101 PRO A O 1
ATOM 782 N N . LEU A 1 102 ? -24.786 -5.012 2.272 1.00 53.12 102 LEU A N 1
ATOM 783 C CA . LEU A 1 102 ? -24.939 -5.868 1.087 1.00 53.12 102 LEU A CA 1
ATOM 784 C C . LEU A 1 102 ? -25.941 -5.312 0.069 1.00 53.12 102 LEU A C 1
ATOM 786 O O . LEU A 1 102 ? -26.994 -4.801 0.514 1.00 53.12 102 LEU A O 1
#

Solvent-accessible surface area (backbone atoms only — not comparable to full-atom values): 6290 Å² total; per-residue (Å²): 132,88,83,69,78,52,69,69,61,57,59,57,73,42,74,45,78,50,78,48,76,44,57,60,90,62,85,47,74,69,57,57,48,46,52,52,43,70,71,48,93,76,74,69,69,62,44,77,45,78,52,70,46,71,52,99,88,47,77,74,50,50,42,37,29,39,64,26,28,74,70,50,77,47,76,46,73,84,54,54,97,93,54,79,32,40,33,36,36,34,32,38,20,37,64,42,89,56,84,76,88,130

Nearest PDB structures (foldseek):
  6rap-assembly1_A  TM=7.917E-01  e=2.627E-04  Serratia entomophila
  7aeb-assembly1_Y  TM=8.079E-01  e=4.955E-04  Algoriphagus machipongonensis
  7adz-assembly1_1a  TM=7.807E-01  e=3.714E-04  Algoriphagus machipongonensis
  6j0b-assembly1_a  TM=7.981E-01  e=5.891E-04  Photorhabdus asymbiotica subsp. asymbiotica ATCC 43949
  6bdc-assembly1_A  TM=7.162E-01  e=4.978E-03  Flavobacterium johnsoniae UW101

Foldseek 3Di:
DPPDPPPVVVLLVAWDKDKDKDFPPDDDPVVVLLVVQVPDPPDFAFDKDKDFDDDPPGTPAIKIFGRKGWDDKDWQPPDDPPDGTMIMTMIITRTDGDDDDD

pLDDT: mean 76.84, std 11.98, range [49.66, 93.5]

Mean predicted aligned error: 9.33 Å

Secondary structure (DSSP, 8-state):
---PPPHHHHHTSS-EEEEEEEETT---HHHHHHHHHHH-SS----EEEEEEEE-SSSEEEEEEEEEEEEEEEEEE----TTPPPEEEEEEEEEEEE-----